Protein AF-A0A8J6ZEL6-F1 (afdb_monomer_lite)

Secondary structure (DSSP, 8-state):
-------HHHHHHHHHHHHHHHHHHHHHHHHHTT-EEE-----TTTTTPPPEEEETTEEE-HHHHHHHHHHHHT----GGG---

pLDDT: mean 71.0, std 14.31, range [37.25, 90.56]

Foldseek 3Di:
DDDPPPPVVVVLVVVVVVQVVVQVVVQVVLVVLQKGKDDQPDDVVSVPDDIWIDRPPDTDDPVVSVVSSCVSVVHDDDPVVPDD

Radius of gyration: 17.23 Å; chains: 1; bounding box: 51×25×40 Å

Structure (mmCIF, N/CA/C/O backbone):
data_AF-A0A8J6ZEL6-F1
#
_entry.id   AF-A0A8J6ZEL6-F1
#
loop_
_atom_site.group_PDB
_atom_site.id
_atom_site.type_symbol
_atom_site.label_atom_id
_atom_site.label_alt_id
_atom_site.label_comp_id
_atom_site.label_asym_id
_atom_site.label_entity_id
_atom_site.label_seq_id
_atom_site.pdbx_PDB_ins_code
_atom_site.Cartn_x
_atom_site.Cartn_y
_atom_site.Cartn_z
_atom_site.occupancy
_atom_site.B_iso_or_equiv
_atom_site.auth_seq_id
_atom_site.auth_comp_id
_atom_site.auth_asym_id
_atom_site.auth_atom_id
_atom_site.pdbx_PDB_model_num
ATOM 1 N N . MET A 1 1 ? 41.226 -13.082 -22.716 1.00 37.25 1 MET A N 1
ATOM 2 C CA . MET A 1 1 ? 40.327 -12.805 -21.577 1.00 37.25 1 MET A CA 1
ATOM 3 C C . MET A 1 1 ? 39.553 -11.550 -21.944 1.00 37.25 1 MET A C 1
ATOM 5 O O . MET A 1 1 ? 40.156 -10.488 -21.956 1.00 37.25 1 MET A O 1
ATOM 9 N N . SER A 1 2 ? 38.304 -11.687 -22.406 1.00 43.38 2 SER A N 1
ATOM 10 C CA . SER A 1 2 ? 37.503 -10.544 -22.866 1.00 43.38 2 SER A CA 1
ATOM 11 C C . SER A 1 2 ? 37.190 -9.624 -21.697 1.00 43.38 2 SER A C 1
ATOM 13 O O . SER A 1 2 ? 36.601 -10.065 -20.710 1.00 43.38 2 SER A O 1
ATOM 15 N N . ALA A 1 3 ? 37.590 -8.359 -21.824 1.00 51.28 3 ALA A N 1
ATOM 16 C CA . ALA A 1 3 ? 37.041 -7.288 -21.015 1.00 51.28 3 ALA A CA 1
ATOM 17 C C . ALA A 1 3 ? 35.522 -7.306 -21.220 1.00 51.28 3 ALA A C 1
ATOM 19 O O . ALA A 1 3 ? 35.038 -7.291 -22.350 1.00 51.28 3 ALA A O 1
ATOM 20 N N . ARG A 1 4 ? 34.784 -7.465 -20.123 1.00 53.62 4 ARG A N 1
ATOM 21 C CA . ARG A 1 4 ? 33.335 -7.319 -20.107 1.00 53.62 4 ARG A CA 1
ATOM 22 C C . ARG A 1 4 ? 33.047 -5.861 -20.457 1.00 53.62 4 ARG A C 1
ATOM 24 O O . ARG A 1 4 ? 33.254 -4.990 -19.620 1.00 53.62 4 ARG A O 1
ATOM 31 N N . ASP A 1 5 ? 32.629 -5.608 -21.694 1.00 50.59 5 ASP A N 1
ATOM 32 C CA . ASP A 1 5 ? 31.996 -4.353 -22.101 1.00 50.59 5 ASP A CA 1
ATOM 33 C C . ASP A 1 5 ? 30.657 -4.223 -21.352 1.00 50.59 5 ASP A C 1
ATOM 35 O O . ASP A 1 5 ? 29.578 -4.508 -21.877 1.00 50.59 5 ASP A O 1
ATOM 39 N N . GLU A 1 6 ? 30.727 -3.851 -20.076 1.00 56.00 6 GLU A N 1
ATOM 40 C CA . GLU A 1 6 ? 29.587 -3.427 -19.269 1.00 56.00 6 GLU A CA 1
ATOM 41 C C . GLU A 1 6 ? 29.147 -2.053 -19.784 1.00 56.00 6 GLU A C 1
ATOM 43 O O . GLU A 1 6 ? 29.585 -1.007 -19.315 1.00 56.00 6 GLU A O 1
ATOM 48 N N . ASN A 1 7 ? 28.322 -2.055 -20.833 1.00 59.34 7 ASN A N 1
ATOM 49 C CA . ASN A 1 7 ? 27.707 -0.840 -21.354 1.00 59.34 7 ASN A CA 1
ATOM 50 C C . ASN A 1 7 ? 26.781 -0.254 -20.266 1.00 59.34 7 ASN A C 1
ATOM 52 O O . ASN A 1 7 ? 25.748 -0.870 -19.978 1.00 59.34 7 ASN A O 1
ATOM 56 N N . PRO A 1 8 ? 27.087 0.922 -19.687 1.00 57.59 8 PRO A N 1
ATOM 57 C CA . PRO A 1 8 ? 26.323 1.494 -18.576 1.00 57.59 8 PRO A CA 1
ATOM 58 C C . PRO A 1 8 ? 24.851 1.740 -18.935 1.00 57.59 8 PRO A C 1
ATOM 60 O O . PRO A 1 8 ? 23.987 1.679 -18.069 1.00 57.59 8 PRO A O 1
ATOM 63 N N . ASN A 1 9 ? 24.531 1.916 -20.221 1.00 58.28 9 ASN A N 1
ATOM 64 C CA . ASN A 1 9 ? 23.148 2.070 -20.677 1.00 58.28 9 ASN A CA 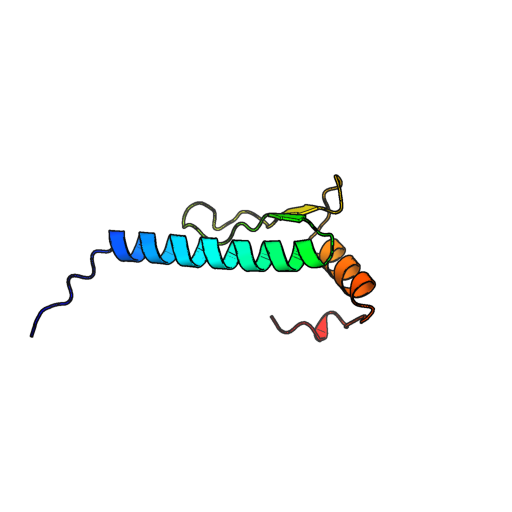1
ATOM 65 C C . ASN A 1 9 ? 22.322 0.778 -20.567 1.00 58.28 9 ASN A C 1
ATOM 67 O O . ASN A 1 9 ? 21.113 0.851 -20.369 1.00 58.28 9 ASN A O 1
ATOM 71 N N . LYS A 1 10 ? 22.947 -0.402 -20.696 1.00 60.53 10 LYS A N 1
ATOM 72 C CA . LYS A 1 10 ? 22.257 -1.685 -20.472 1.00 60.53 10 LYS A CA 1
ATOM 73 C C . LYS A 1 10 ? 22.037 -1.939 -18.985 1.00 60.53 10 LYS A C 1
ATOM 75 O O . LYS A 1 10 ? 20.941 -2.333 -18.616 1.00 60.53 10 LYS A O 1
ATOM 80 N N . LEU A 1 11 ? 23.047 -1.646 -18.165 1.00 58.81 11 LEU A N 1
ATOM 81 C CA . LEU A 1 11 ? 22.960 -1.730 -16.706 1.00 58.81 11 LEU A CA 1
ATOM 82 C C . LEU A 1 11 ? 21.868 -0.810 -16.150 1.00 58.81 11 LEU A C 1
ATOM 84 O O . LEU A 1 11 ? 21.071 -1.249 -15.333 1.00 58.81 11 LEU A O 1
ATOM 88 N N . ASN A 1 12 ? 21.770 0.426 -16.646 1.00 59.19 12 ASN A N 1
ATOM 89 C CA . ASN A 1 12 ? 20.709 1.348 -16.239 1.00 59.19 12 ASN A CA 1
ATOM 90 C C . ASN A 1 12 ? 19.320 0.845 -16.655 1.00 59.19 12 ASN A C 1
ATOM 92 O O . ASN A 1 12 ? 18.411 0.873 -15.841 1.00 59.19 12 ASN A O 1
ATOM 96 N N . ALA A 1 13 ? 19.162 0.317 -17.872 1.00 61.47 13 ALA A N 1
ATOM 97 C CA . ALA A 1 13 ? 17.880 -0.229 -18.323 1.00 61.47 13 ALA A CA 1
ATOM 98 C C . ALA A 1 13 ? 17.461 -1.507 -17.564 1.00 61.47 13 ALA A C 1
ATOM 100 O O . ALA A 1 13 ? 16.272 -1.760 -17.383 1.00 61.47 13 ALA A O 1
ATOM 101 N N . GLU A 1 14 ? 18.420 -2.334 -17.139 1.00 59.78 14 GLU A N 1
ATOM 102 C CA . GLU A 1 14 ? 18.156 -3.504 -16.292 1.00 59.78 14 GLU A CA 1
ATOM 103 C C . GLU A 1 14 ? 17.813 -3.098 -14.854 1.00 59.78 14 GLU A C 1
ATOM 105 O O . GLU A 1 14 ? 16.872 -3.648 -14.288 1.00 59.78 14 GLU A O 1
ATOM 110 N N . LEU A 1 15 ? 18.509 -2.103 -14.294 1.00 59.59 15 LEU A N 1
ATOM 111 C CA . LEU A 1 15 ? 18.184 -1.520 -12.989 1.00 59.59 15 LEU A CA 1
ATOM 112 C C . LEU A 1 15 ? 16.787 -0.888 -12.983 1.00 59.59 15 LEU A C 1
ATOM 114 O O . LEU A 1 15 ? 16.033 -1.118 -12.045 1.00 59.59 15 LEU A O 1
ATOM 118 N N . GLU A 1 16 ? 16.424 -0.153 -14.038 1.00 59.84 16 GLU A N 1
ATOM 119 C CA . GLU A 1 16 ? 15.087 0.431 -14.199 1.00 59.84 16 GLU A CA 1
ATOM 120 C C . GLU A 1 16 ? 14.002 -0.652 -14.234 1.00 59.84 16 GLU A C 1
ATOM 122 O O . GLU A 1 16 ? 13.041 -0.567 -13.478 1.00 59.84 16 GLU A O 1
ATOM 127 N N . ARG A 1 17 ? 14.191 -1.734 -15.007 1.00 60.44 17 ARG A N 1
ATOM 128 C CA . ARG A 1 17 ? 13.227 -2.851 -15.026 1.00 60.44 17 ARG A CA 1
ATOM 129 C C . ARG A 1 17 ? 13.107 -3.577 -13.691 1.00 60.44 17 ARG A C 1
ATOM 131 O O . A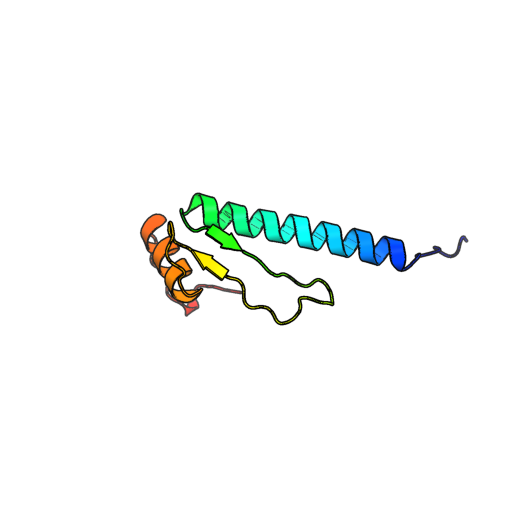RG A 1 17 ? 12.004 -3.935 -13.304 1.00 60.44 17 ARG A O 1
ATOM 138 N N . MET A 1 18 ? 14.221 -3.816 -12.999 1.00 60.84 18 MET A N 1
ATOM 139 C CA . MET A 1 18 ? 14.181 -4.453 -11.680 1.00 60.84 18 MET A CA 1
ATOM 140 C C . MET A 1 18 ? 13.479 -3.566 -10.643 1.00 60.84 18 MET A C 1
ATOM 142 O O . MET A 1 18 ? 12.806 -4.096 -9.765 1.00 60.84 18 MET A O 1
ATOM 146 N N . SER A 1 19 ? 13.618 -2.240 -10.749 1.00 59.97 19 SER A N 1
ATOM 147 C CA . SER A 1 19 ? 12.896 -1.277 -9.907 1.00 59.97 19 SER A CA 1
ATOM 148 C C . SER A 1 19 ? 11.395 -1.299 -10.200 1.00 59.97 19 SER A C 1
ATOM 150 O O . SER A 1 19 ? 10.596 -1.359 -9.269 1.00 59.97 19 SER A O 1
ATOM 152 N N . ASP A 1 20 ? 11.015 -1.328 -11.481 1.00 64.94 20 ASP A N 1
ATOM 153 C CA . ASP A 1 20 ? 9.613 -1.361 -11.913 1.00 64.94 20 ASP A CA 1
ATOM 154 C C . ASP A 1 20 ? 8.903 -2.655 -11.478 1.00 64.94 20 ASP A C 1
ATOM 156 O O . ASP A 1 20 ? 7.782 -2.605 -10.967 1.00 64.94 20 ASP A O 1
ATOM 160 N N . ASP A 1 21 ? 9.560 -3.811 -11.631 1.00 72.56 21 ASP A N 1
ATOM 161 C CA . ASP A 1 21 ? 9.018 -5.102 -11.187 1.00 72.56 21 ASP A CA 1
ATOM 162 C C . ASP A 1 21 ? 8.862 -5.134 -9.655 1.00 72.56 21 ASP A C 1
ATOM 164 O O . ASP A 1 21 ? 7.849 -5.606 -9.136 1.00 72.56 21 ASP A O 1
ATOM 168 N N . HIS A 1 22 ? 9.827 -4.573 -8.917 1.00 72.06 22 HIS A N 1
ATOM 169 C CA . HIS A 1 22 ? 9.764 -4.493 -7.458 1.00 72.06 22 HIS A CA 1
ATOM 170 C C . HIS A 1 22 ? 8.636 -3.571 -6.965 1.00 72.06 22 HIS A C 1
ATOM 172 O O . HIS A 1 22 ? 7.928 -3.898 -6.009 1.00 72.06 22 HIS A O 1
ATOM 178 N N . ASP A 1 23 ? 8.422 -2.443 -7.640 1.00 77.00 23 ASP A N 1
ATOM 179 C CA . ASP A 1 23 ? 7.349 -1.500 -7.321 1.00 77.00 23 ASP A CA 1
ATOM 180 C C . ASP A 1 23 ? 5.970 -2.096 -7.585 1.00 77.00 23 ASP A C 1
ATOM 182 O O . ASP A 1 23 ? 5.053 -1.920 -6.774 1.00 77.00 23 ASP A O 1
ATOM 186 N N . ALA A 1 24 ? 5.835 -2.841 -8.685 1.00 78.62 24 ALA A N 1
ATOM 187 C CA . ALA A 1 24 ? 4.615 -3.561 -9.020 1.00 78.62 24 ALA A CA 1
ATOM 188 C C . ALA A 1 24 ? 4.290 -4.639 -7.975 1.00 78.62 24 ALA A C 1
ATOM 190 O O . ALA A 1 24 ? 3.155 -4.698 -7.504 1.00 78.62 24 ALA A O 1
ATOM 191 N N . GLU A 1 25 ? 5.277 -5.430 -7.540 1.00 80.81 25 GLU A N 1
ATOM 192 C CA . GLU A 1 25 ? 5.085 -6.434 -6.484 1.00 80.81 25 GLU A CA 1
ATOM 193 C C . GLU A 1 25 ? 4.594 -5.807 -5.170 1.00 80.81 25 GLU A C 1
ATOM 195 O O . GLU A 1 25 ? 3.682 -6.329 -4.518 1.00 80.81 25 GLU A O 1
ATOM 200 N N . ILE A 1 26 ? 5.162 -4.662 -4.778 1.00 81.44 26 ILE A N 1
ATOM 201 C CA . ILE A 1 26 ? 4.733 -3.942 -3.5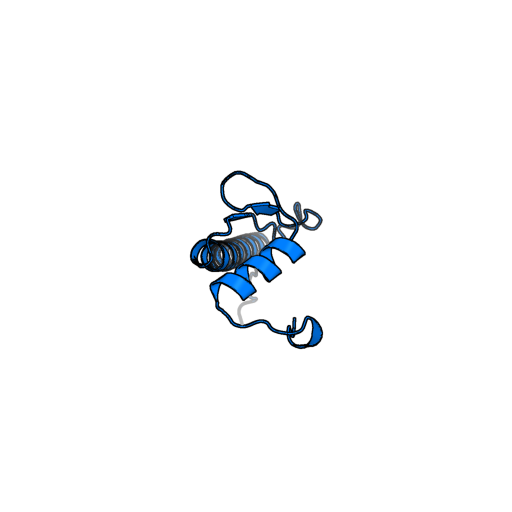74 1.00 81.44 26 ILE A CA 1
ATOM 202 C C . ILE A 1 26 ? 3.311 -3.395 -3.753 1.00 81.44 26 ILE A C 1
ATOM 204 O O . ILE A 1 26 ? 2.491 -3.511 -2.836 1.00 81.44 26 ILE A O 1
ATOM 208 N N . ALA A 1 27 ? 3.002 -2.797 -4.904 1.00 84.50 27 ALA A N 1
ATOM 209 C CA . ALA A 1 27 ? 1.672 -2.268 -5.195 1.00 84.50 27 ALA A CA 1
ATOM 210 C C . ALA A 1 27 ? 0.602 -3.374 -5.176 1.00 84.50 27 ALA A C 1
ATOM 212 O O . ALA A 1 27 ? -0.452 -3.189 -4.560 1.00 84.50 27 ALA A O 1
ATOM 213 N N . ASP A 1 28 ? 0.897 -4.539 -5.754 1.00 84.25 28 ASP A N 1
ATOM 214 C CA . ASP A 1 28 ? 0.012 -5.707 -5.751 1.00 84.25 28 ASP A CA 1
ATOM 215 C C . ASP A 1 28 ? -0.212 -6.257 -4.335 1.00 84.25 28 ASP A C 1
ATOM 217 O O . ASP A 1 28 ? -1.342 -6.597 -3.965 1.00 84.25 28 ASP A O 1
ATOM 221 N N . ALA A 1 29 ? 0.829 -6.280 -3.495 1.00 83.94 29 ALA A N 1
ATOM 222 C CA . ALA A 1 29 ? 0.700 -6.683 -2.095 1.00 83.94 29 ALA A CA 1
ATOM 223 C C . ALA A 1 29 ? -0.249 -5.758 -1.309 1.00 83.94 29 ALA A C 1
ATOM 225 O O . ALA A 1 29 ? -1.058 -6.232 -0.506 1.00 83.94 29 ALA A O 1
ATOM 226 N N . TRP A 1 30 ? -0.196 -4.445 -1.556 1.00 87.00 30 TRP A N 1
ATOM 227 C CA . TRP A 1 30 ? -1.146 -3.494 -0.973 1.00 87.00 30 TRP A CA 1
ATOM 228 C C . TRP A 1 30 ? -2.555 -3.660 -1.549 1.00 87.00 30 TRP A C 1
ATOM 230 O O . TRP A 1 30 ? -3.531 -3.627 -0.789 1.00 87.00 30 TRP A O 1
ATOM 240 N N . ALA A 1 31 ? -2.675 -3.909 -2.856 1.00 87.19 31 ALA A N 1
ATOM 241 C CA . ALA A 1 31 ? -3.958 -4.102 -3.523 1.00 87.19 31 ALA A CA 1
ATOM 242 C C . ALA A 1 31 ? -4.710 -5.324 -2.973 1.00 87.19 31 ALA A C 1
ATOM 244 O O . ALA A 1 31 ? -5.921 -5.251 -2.752 1.00 87.19 31 ALA A O 1
ATOM 245 N N . ALA A 1 32 ? -3.997 -6.408 -2.646 1.00 85.00 32 ALA A N 1
ATOM 246 C CA . ALA A 1 32 ? -4.563 -7.588 -1.986 1.00 85.00 32 ALA A CA 1
ATOM 247 C C . ALA A 1 32 ? -5.192 -7.273 -0.613 1.00 85.00 32 ALA A C 1
ATOM 249 O O . ALA A 1 32 ? -6.100 -7.973 -0.165 1.00 85.00 32 ALA A O 1
ATOM 250 N N . LEU A 1 33 ? -4.740 -6.201 0.042 1.00 84.56 33 LEU A N 1
ATOM 251 C CA . LEU A 1 33 ? -5.262 -5.711 1.318 1.00 84.56 33 LEU A CA 1
ATOM 252 C C . LEU A 1 33 ? -6.337 -4.628 1.145 1.00 84.56 33 LEU A C 1
ATOM 254 O O . LEU A 1 33 ? -6.825 -4.106 2.143 1.00 84.56 33 LEU A O 1
ATOM 258 N N . GLY A 1 34 ? -6.712 -4.281 -0.090 1.00 85.88 34 GLY A N 1
ATOM 259 C CA . GLY A 1 34 ? -7.679 -3.222 -0.392 1.00 85.88 34 GLY A CA 1
ATOM 260 C C . GLY A 1 34 ? -7.099 -1.804 -0.344 1.00 85.88 34 GLY A C 1
ATOM 261 O O . GLY A 1 34 ? -7.859 -0.839 -0.243 1.00 85.88 34 GLY A O 1
ATOM 262 N N . VAL A 1 35 ? -5.771 -1.668 -0.398 1.00 88.94 35 VAL A N 1
ATOM 263 C CA . VAL A 1 35 ? -5.065 -0.383 -0.443 1.00 88.94 35 VAL A CA 1
ATOM 264 C C . VAL A 1 35 ? -4.428 -0.222 -1.818 1.00 88.94 35 VAL A C 1
ATOM 266 O O . VAL A 1 35 ? -3.629 -1.047 -2.236 1.00 88.94 35 VAL A O 1
ATOM 269 N N . THR A 1 36 ? -4.721 0.864 -2.520 1.00 90.44 36 THR A N 1
ATOM 270 C CA . THR A 1 36 ? -3.988 1.200 -3.743 1.00 90.44 36 THR A CA 1
ATOM 271 C C . THR A 1 36 ? -2.731 1.963 -3.349 1.00 90.44 36 THR A C 1
ATOM 273 O O . THR A 1 36 ? -2.833 3.063 -2.802 1.00 90.44 36 THR A O 1
ATOM 276 N N . ALA A 1 37 ? -1.557 1.389 -3.603 1.00 85.44 37 ALA A N 1
ATOM 277 C CA . ALA A 1 37 ? -0.277 2.049 -3.377 1.00 85.44 37 ALA A CA 1
ATOM 278 C C . ALA A 1 37 ? 0.357 2.452 -4.712 1.00 85.44 37 ALA A C 1
ATOM 280 O O . ALA A 1 37 ? 0.433 1.648 -5.637 1.00 85.44 37 ALA A O 1
ATOM 281 N N . VAL A 1 38 ? 0.812 3.698 -4.799 1.00 84.38 38 VAL A N 1
ATOM 282 C CA . VAL A 1 38 ? 1.650 4.196 -5.889 1.00 84.38 38 VAL A CA 1
ATOM 283 C C . VAL A 1 38 ? 3.061 4.290 -5.331 1.00 84.38 38 VAL A C 1
ATOM 285 O O . VAL A 1 38 ? 3.349 5.138 -4.481 1.00 84.38 38 VAL A O 1
ATOM 288 N N . ILE A 1 39 ? 3.905 3.353 -5.749 1.00 79.38 39 ILE A N 1
ATOM 289 C CA . ILE A 1 39 ? 5.296 3.282 -5.317 1.00 79.38 39 ILE A CA 1
ATOM 290 C C . ILE A 1 39 ? 6.131 4.128 -6.269 1.00 79.38 39 ILE A C 1
ATOM 292 O O . ILE A 1 39 ? 5.948 4.100 -7.484 1.00 79.38 39 ILE A O 1
ATOM 296 N N . HIS A 1 40 ? 6.999 4.941 -5.683 1.00 72.62 40 HIS A N 1
ATOM 297 C CA . HIS A 1 40 ? 7.959 5.753 -6.403 1.00 72.62 40 HIS A CA 1
ATOM 298 C C . HIS A 1 40 ? 9.358 5.297 -5.988 1.00 72.62 40 HIS A C 1
ATOM 300 O O . HIS A 1 40 ? 10.103 6.070 -5.377 1.00 72.62 40 HIS A O 1
ATOM 306 N N . SER A 1 41 ? 9.722 4.032 -6.249 1.00 62.28 41 SER A N 1
ATOM 307 C CA . SER A 1 41 ? 11.102 3.616 -6.020 1.00 62.28 41 SER A CA 1
ATOM 308 C C . SER A 1 41 ? 11.967 4.063 -7.196 1.00 62.28 41 SER A C 1
ATOM 310 O O . SER A 1 41 ? 11.885 3.610 -8.331 1.00 62.28 41 SER A O 1
ATOM 312 N N . GLY A 1 42 ? 12.762 5.089 -6.908 1.00 51.97 42 GLY A N 1
ATOM 313 C CA . GLY A 1 42 ? 14.155 5.157 -7.323 1.00 51.97 42 GLY A CA 1
ATOM 314 C C . GLY A 1 42 ? 14.505 4.854 -8.779 1.00 51.97 42 GLY A C 1
ATOM 315 O O . GLY A 1 42 ? 15.497 4.171 -9.013 1.00 51.97 42 GLY A O 1
ATOM 316 N N . THR A 1 43 ? 13.867 5.507 -9.749 1.00 48.38 43 THR A N 1
ATOM 317 C CA . THR A 1 43 ? 14.691 6.038 -10.844 1.00 48.38 43 THR A CA 1
ATOM 318 C C . THR A 1 43 ? 15.503 7.207 -10.284 1.00 48.38 43 THR A C 1
ATOM 320 O O . THR A 1 43 ? 15.057 7.919 -9.381 1.00 48.38 43 THR A O 1
ATOM 323 N N . PHE A 1 44 ? 16.706 7.453 -10.814 1.00 45.28 44 PHE A N 1
ATOM 324 C CA . PHE A 1 44 ? 17.581 8.566 -10.394 1.00 45.28 44 PHE A CA 1
ATOM 325 C C . PHE A 1 44 ? 16.860 9.942 -10.397 1.00 45.28 44 PHE A C 1
ATOM 327 O O . PHE A 1 44 ? 17.309 10.885 -9.753 1.00 45.28 44 PHE A O 1
ATOM 334 N N . PHE A 1 45 ? 15.720 10.040 -11.095 1.00 48.19 45 PHE A N 1
ATOM 335 C CA . PHE A 1 45 ? 14.840 11.207 -11.188 1.00 48.19 45 PHE A CA 1
ATOM 336 C C . PHE A 1 45 ? 13.710 11.277 -10.143 1.00 48.19 45 PHE A C 1
ATOM 338 O O . PHE A 1 45 ? 13.236 12.376 -9.866 1.00 48.19 45 PHE A O 1
ATOM 345 N N . THR A 1 46 ? 13.267 10.155 -9.564 1.00 51.75 46 THR A N 1
ATOM 346 C CA . THR A 1 46 ? 12.144 10.092 -8.599 1.00 51.75 46 THR A CA 1
ATOM 347 C C . THR A 1 46 ? 12.591 9.823 -7.164 1.00 51.75 46 THR A C 1
ATOM 349 O O . THR A 1 46 ? 11.756 9.790 -6.261 1.00 51.75 46 THR A O 1
ATOM 352 N N . SER A 1 47 ? 13.905 9.688 -6.937 1.00 44.81 47 SER A N 1
ATOM 353 C CA . SER A 1 47 ? 14.543 9.587 -5.618 1.00 44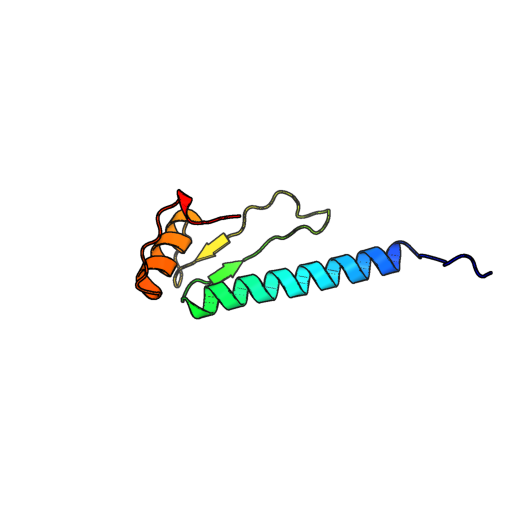.81 47 SER A CA 1
ATOM 354 C C . SER A 1 47 ? 14.248 10.828 -4.758 1.00 44.81 47 SER A C 1
ATOM 356 O O . SER A 1 47 ? 15.056 11.751 -4.664 1.00 44.81 47 SER A O 1
ATOM 358 N N . GLY A 1 48 ? 13.067 10.863 -4.144 1.00 51.44 48 GLY A N 1
ATOM 359 C CA . GLY A 1 48 ? 12.564 11.982 -3.346 1.00 51.44 48 GLY A CA 1
ATOM 360 C C . GLY A 1 48 ? 11.037 12.088 -3.295 1.00 51.44 48 GLY A C 1
ATOM 361 O O . GLY A 1 48 ? 10.520 12.816 -2.451 1.00 51.44 48 GLY A O 1
ATOM 362 N N . SER A 1 49 ? 10.309 11.373 -4.157 1.00 62.16 49 SER A N 1
ATOM 363 C CA . SER A 1 49 ? 8.847 11.313 -4.102 1.00 62.16 49 SER A CA 1
ATOM 364 C C . SER A 1 49 ? 8.388 10.324 -3.029 1.00 62.16 49 SER A C 1
ATOM 366 O O . SER A 1 49 ? 8.773 9.159 -3.037 1.00 62.16 49 SER A O 1
ATOM 368 N N . GLU A 1 50 ? 7.562 10.788 -2.090 1.00 69.50 50 GLU A N 1
ATOM 369 C CA . GLU A 1 50 ? 6.922 9.909 -1.109 1.00 69.50 50 GLU A CA 1
ATOM 370 C C . GLU A 1 50 ? 5.898 8.999 -1.798 1.00 69.50 50 GLU A C 1
ATOM 372 O O . GLU A 1 50 ? 5.083 9.474 -2.588 1.00 69.50 50 GLU A O 1
ATOM 377 N N . ASN A 1 51 ? 5.904 7.706 -1.462 1.00 81.06 51 ASN A N 1
ATOM 378 C CA . ASN A 1 51 ? 4.879 6.764 -1.916 1.00 81.06 51 ASN A CA 1
ATOM 379 C C . ASN A 1 51 ? 3.479 7.249 -1.516 1.00 81.06 51 ASN A C 1
ATOM 381 O O . ASN A 1 51 ? 3.263 7.719 -0.392 1.00 81.06 51 ASN A O 1
ATOM 385 N N . GLU A 1 52 ? 2.507 7.061 -2.401 1.00 87.25 52 GLU A N 1
ATOM 386 C CA . GLU A 1 52 ? 1.124 7.453 -2.149 1.00 87.25 52 GLU A CA 1
ATOM 387 C C . GLU A 1 52 ? 0.252 6.238 -1.847 1.00 87.25 52 GLU A C 1
ATOM 389 O O . GLU A 1 52 ? 0.393 5.190 -2.469 1.00 87.25 52 GLU A O 1
ATOM 394 N N . TYR A 1 53 ? -0.679 6.380 -0.904 1.00 88.00 53 TYR A N 1
ATOM 395 C CA . TYR A 1 53 ? -1.566 5.297 -0.487 1.00 88.00 53 TYR A CA 1
ATOM 396 C C . TYR A 1 53 ? -3.016 5.769 -0.515 1.00 88.00 53 TYR A C 1
ATOM 398 O O . TYR A 1 53 ? -3.330 6.891 -0.105 1.00 88.00 53 TYR A O 1
ATOM 406 N N . TYR A 1 54 ? -3.913 4.900 -0.970 1.00 89.38 54 TYR A N 1
ATOM 407 C CA . TYR A 1 54 ? -5.333 5.189 -1.119 1.00 89.38 54 TYR A CA 1
ATOM 408 C C . TYR A 1 54 ? -6.181 4.020 -0.621 1.00 89.38 54 TYR A C 1
ATOM 410 O O . TYR A 1 54 ? -5.883 2.862 -0.895 1.00 89.38 54 TYR A O 1
ATOM 418 N N . ILE A 1 55 ? -7.278 4.328 0.071 1.00 88.12 55 ILE A N 1
ATOM 419 C CA . ILE A 1 55 ? -8.347 3.364 0.368 1.00 88.12 55 ILE A CA 1
ATOM 420 C C . ILE A 1 55 ? -9.587 3.836 -0.386 1.00 88.12 55 ILE A C 1
ATOM 422 O O . ILE A 1 55 ? -10.154 4.892 -0.079 1.00 88.12 55 ILE A O 1
ATOM 426 N N . GLY A 1 56 ? -9.985 3.083 -1.413 1.00 86.69 56 GLY A N 1
ATOM 427 C CA . GLY A 1 56 ? -10.992 3.535 -2.372 1.00 86.69 56 GLY A CA 1
ATOM 428 C C . GLY A 1 56 ? -10.530 4.810 -3.085 1.00 86.69 56 GLY A C 1
ATOM 429 O O . GLY A 1 56 ? -9.532 4.798 -3.794 1.00 86.69 56 GLY A O 1
ATOM 430 N N . THR A 1 57 ? -11.239 5.924 -2.879 1.00 86.88 57 THR A N 1
ATOM 431 C CA . THR A 1 57 ? -10.906 7.233 -3.476 1.00 86.88 57 THR A CA 1
ATOM 432 C C . THR A 1 57 ? -10.210 8.196 -2.510 1.00 86.88 57 THR A C 1
ATOM 434 O O . THR A 1 57 ? -9.910 9.329 -2.886 1.00 86.88 57 THR A O 1
ATOM 437 N N . LYS A 1 58 ? -9.982 7.798 -1.250 1.00 90.56 58 LYS A N 1
ATOM 438 C CA . LYS A 1 58 ? -9.395 8.670 -0.225 1.00 90.56 58 LYS A CA 1
ATOM 439 C C . LYS A 1 58 ? -7.892 8.427 -0.115 1.00 90.56 58 LYS A C 1
ATOM 441 O O . LYS A 1 58 ? -7.480 7.317 0.215 1.00 90.56 58 LYS A O 1
ATOM 446 N N . ARG A 1 59 ? -7.095 9.486 -0.310 1.00 89.56 59 ARG A N 1
ATOM 447 C CA . ARG A 1 59 ? -5.660 9.480 0.005 1.00 89.56 59 ARG A CA 1
ATOM 448 C C . ARG A 1 59 ? -5.461 9.371 1.513 1.00 89.56 59 ARG A C 1
ATOM 450 O O . ARG A 1 59 ? -6.109 10.084 2.283 1.00 89.56 59 ARG A O 1
ATOM 457 N N . ILE A 1 60 ? -4.557 8.493 1.907 1.00 88.31 60 ILE A N 1
ATOM 458 C CA . ILE A 1 60 ? -4.173 8.238 3.289 1.00 88.31 60 ILE A CA 1
ATOM 459 C C . ILE A 1 60 ? -2.650 8.269 3.420 1.00 88.31 60 ILE A C 1
ATOM 461 O O . ILE A 1 60 ? -1.908 8.180 2.441 1.00 88.31 60 ILE A O 1
ATOM 465 N N . THR A 1 61 ? -2.179 8.418 4.648 1.00 87.12 61 THR A N 1
ATOM 466 C CA . THR A 1 61 ? -0.755 8.328 4.968 1.00 87.12 61 THR A CA 1
ATOM 467 C C . THR A 1 61 ? -0.277 6.874 4.953 1.00 87.12 61 THR A C 1
ATOM 469 O O . THR A 1 61 ? -1.059 5.937 5.138 1.00 87.12 61 THR A O 1
ATOM 472 N N . GLN A 1 62 ? 1.035 6.669 4.813 1.00 82.69 62 GLN A N 1
ATOM 473 C CA . GLN A 1 62 ? 1.635 5.335 4.916 1.00 82.69 62 GLN A CA 1
ATOM 474 C C . GLN A 1 62 ? 1.305 4.649 6.254 1.00 82.69 62 GLN A C 1
ATOM 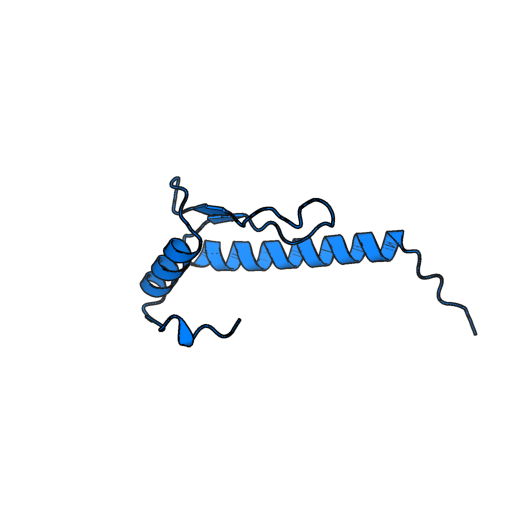476 O O . GLN A 1 62 ? 1.094 3.438 6.307 1.00 82.69 62 GLN A O 1
ATOM 481 N N . LEU A 1 63 ? 1.247 5.416 7.347 1.00 82.44 63 LEU A N 1
ATOM 482 C CA . LEU A 1 63 ? 0.923 4.885 8.670 1.00 82.44 63 LEU A CA 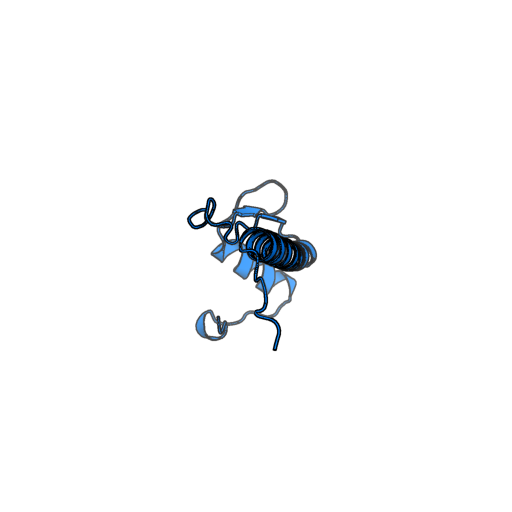1
ATOM 483 C C . LEU A 1 63 ? -0.524 4.377 8.734 1.00 82.44 63 LEU A C 1
ATOM 485 O O . LEU A 1 63 ? -0.774 3.282 9.238 1.00 82.44 63 LEU A O 1
ATOM 489 N N . GLU A 1 64 ? -1.471 5.137 8.185 1.00 84.88 64 GLU A N 1
ATOM 490 C CA . GLU A 1 64 ? -2.876 4.724 8.098 1.00 84.88 64 GLU A CA 1
ATOM 491 C C . GLU A 1 64 ? -3.048 3.474 7.230 1.00 84.88 64 GLU A C 1
ATOM 493 O O . GLU A 1 64 ? -3.795 2.573 7.612 1.00 84.88 64 GLU A O 1
ATOM 498 N N . ALA A 1 65 ? -2.312 3.372 6.117 1.00 85.44 65 ALA A N 1
ATOM 499 C CA . ALA A 1 65 ? -2.332 2.193 5.249 1.00 85.44 65 ALA A CA 1
ATOM 500 C C . ALA A 1 65 ? -1.891 0.946 6.019 1.00 85.44 65 ALA A C 1
ATOM 502 O O . ALA A 1 65 ? -2.557 -0.087 5.969 1.00 85.44 65 ALA A O 1
ATOM 503 N N . ARG A 1 66 ? -0.820 1.056 6.814 1.00 80.81 66 ARG A N 1
ATOM 504 C CA . ARG A 1 66 ? -0.337 -0.039 7.670 1.00 80.81 66 ARG A CA 1
ATOM 505 C C . ARG A 1 66 ? -1.359 -0.444 8.724 1.00 80.81 66 ARG A C 1
ATOM 507 O O . ARG A 1 66 ? -1.604 -1.633 8.897 1.00 80.81 66 ARG A O 1
ATOM 514 N N . HIS A 1 67 ? -1.971 0.512 9.420 1.00 83.56 67 HIS A N 1
ATOM 515 C CA . HIS A 1 67 ? -3.016 0.190 10.395 1.00 83.56 67 HIS A CA 1
ATOM 516 C C . HIS A 1 67 ? -4.216 -0.498 9.741 1.00 83.56 67 HIS A C 1
ATOM 518 O O . HIS A 1 67 ? -4.751 -1.455 10.301 1.00 83.56 67 HIS A O 1
ATOM 524 N N . TYR A 1 68 ? -4.608 -0.056 8.545 1.00 85.06 68 TYR A N 1
ATOM 525 C CA . TYR A 1 68 ? -5.663 -0.701 7.776 1.00 85.06 68 TYR A CA 1
ATOM 526 C C . TYR A 1 68 ? -5.286 -2.136 7.392 1.00 85.06 68 TYR A C 1
ATOM 528 O O . TYR A 1 68 ? -6.041 -3.058 7.688 1.00 85.06 68 TYR A O 1
ATOM 536 N N . ALA A 1 69 ? -4.084 -2.347 6.852 1.00 83.12 69 ALA A N 1
ATOM 537 C CA . ALA A 1 69 ? -3.547 -3.672 6.554 1.00 83.12 69 ALA A CA 1
ATOM 538 C C . ALA A 1 69 ? -3.549 -4.600 7.779 1.00 83.12 69 ALA A C 1
ATOM 540 O O . ALA A 1 69 ? -3.998 -5.740 7.690 1.00 83.12 69 ALA A O 1
ATOM 541 N N . MET A 1 70 ? -3.115 -4.114 8.946 1.00 80.25 70 MET A N 1
ATOM 542 C CA . MET A 1 70 ? -3.140 -4.901 10.187 1.00 80.25 70 MET A CA 1
ATOM 543 C C . MET A 1 70 ? -4.561 -5.284 10.609 1.00 80.25 70 MET A C 1
ATOM 545 O O . MET A 1 70 ? -4.777 -6.401 11.083 1.00 80.25 70 MET A O 1
ATOM 549 N N . ASN A 1 71 ? -5.525 -4.377 10.429 1.00 82.69 71 ASN A N 1
ATOM 550 C CA . ASN A 1 71 ? -6.932 -4.653 10.708 1.00 82.69 71 ASN A CA 1
ATOM 551 C C . ASN A 1 71 ? -7.508 -5.692 9.731 1.00 82.69 71 ASN A C 1
ATOM 553 O O . ASN A 1 71 ? -8.234 -6.579 10.171 1.00 82.69 71 ASN A O 1
ATOM 557 N N . VAL A 1 72 ? -7.153 -5.627 8.441 1.00 79.56 72 VAL A N 1
ATOM 558 C CA . VAL A 1 72 ? -7.583 -6.595 7.412 1.00 79.56 72 VAL A CA 1
ATOM 559 C C . VAL A 1 72 ? -6.999 -7.986 7.668 1.00 79.56 72 VAL A C 1
ATOM 561 O O . VAL A 1 72 ? -7.720 -8.978 7.611 1.00 79.56 72 VAL A O 1
ATOM 564 N N . VAL A 1 73 ? -5.711 -8.072 8.014 1.00 76.12 73 VAL A N 1
ATOM 565 C CA . VAL A 1 73 ? -5.028 -9.343 8.325 1.00 76.12 73 VAL A CA 1
ATOM 566 C C . VAL A 1 73 ? -5.447 -9.897 9.699 1.00 76.12 73 VAL A C 1
ATOM 568 O O . VAL A 1 73 ? -5.187 -11.057 10.013 1.00 76.12 73 VAL A O 1
ATOM 571 N N . GLY A 1 74 ? -6.097 -9.088 10.544 1.00 71.19 74 GLY A N 1
ATOM 572 C CA . GLY A 1 74 ? -6.521 -9.484 11.890 1.00 71.19 74 GLY A CA 1
ATOM 573 C C . GLY A 1 74 ? -5.359 -9.699 12.867 1.00 71.19 74 GLY A C 1
ATOM 574 O O . GLY A 1 74 ? -5.542 -10.301 13.925 1.00 71.19 74 GLY A O 1
ATOM 575 N N . LYS A 1 75 ? -4.157 -9.214 12.530 1.00 66.81 75 LYS A N 1
ATOM 576 C CA . LYS A 1 75 ? -2.945 -9.341 13.346 1.00 66.81 75 LYS A CA 1
ATOM 577 C C . LYS A 1 75 ? -2.379 -7.954 13.622 1.00 66.81 75 LYS A C 1
ATOM 579 O O . LYS A 1 75 ? -1.627 -7.399 12.826 1.00 66.81 75 LYS A O 1
ATOM 584 N N . GLN A 1 76 ? -2.744 -7.398 14.775 1.00 61.97 76 GLN A N 1
ATOM 585 C CA . GLN A 1 76 ? -2.139 -6.166 15.271 1.00 61.97 76 GLN A CA 1
ATOM 586 C C . GLN A 1 76 ? -0.709 -6.465 15.730 1.00 61.97 76 GLN A C 1
ATOM 588 O O . GLN A 1 76 ? -0.499 -7.145 16.733 1.00 61.97 76 GLN A O 1
ATOM 593 N N . MET A 1 77 ? 0.273 -5.982 14.973 1.00 63.41 77 MET A N 1
ATOM 594 C CA . MET A 1 77 ? 1.682 -6.015 15.365 1.00 63.41 77 MET A CA 1
ATOM 595 C C . MET A 1 77 ? 2.061 -4.669 15.975 1.00 63.41 77 MET A C 1
ATOM 597 O O . MET A 1 77 ? 1.556 -3.625 15.553 1.00 63.41 77 MET A O 1
ATOM 601 N N . LYS A 1 78 ? 2.951 -4.667 16.972 1.00 64.31 78 LYS A N 1
ATOM 602 C CA . LYS A 1 78 ? 3.485 -3.402 17.482 1.00 64.31 78 LYS A CA 1
ATOM 603 C C . LYS A 1 78 ? 4.395 -2.798 16.418 1.00 64.31 78 LYS A C 1
ATOM 605 O O . LYS A 1 78 ? 5.012 -3.518 15.642 1.00 64.31 78 LYS A O 1
ATOM 610 N N . TYR A 1 79 ? 4.514 -1.471 16.400 1.00 62.03 79 TYR A N 1
ATOM 611 C CA . TYR A 1 79 ? 5.404 -0.776 15.461 1.00 62.03 79 TYR A CA 1
ATOM 612 C C . TYR A 1 79 ? 6.853 -1.300 15.527 1.00 62.03 79 TYR A C 1
ATOM 614 O O . TYR A 1 79 ? 7.526 -1.372 14.508 1.00 62.03 79 TYR A O 1
ATOM 622 N N . SER A 1 80 ? 7.299 -1.735 16.712 1.00 67.88 80 SER A N 1
ATOM 623 C CA . SER A 1 80 ? 8.609 -2.353 16.955 1.00 67.88 80 SER A CA 1
ATOM 624 C C . SER A 1 80 ? 8.834 -3.696 16.261 1.00 67.88 80 SER A C 1
ATOM 626 O O . SER A 1 80 ? 9.981 -4.102 16.116 1.00 67.88 80 SER A O 1
ATOM 628 N N . ASP A 1 81 ? 7.764 -4.390 15.875 1.00 66.12 81 ASP A N 1
ATOM 629 C CA . ASP A 1 81 ? 7.831 -5.746 15.317 1.00 66.12 81 ASP A CA 1
ATOM 630 C C . ASP A 1 81 ? 7.975 -5.718 13.785 1.00 66.12 81 ASP A C 1
ATOM 632 O O . ASP A 1 81 ? 8.188 -6.750 13.149 1.00 66.12 81 ASP A O 1
ATOM 636 N N . TRP A 1 82 ? 7.871 -4.527 13.188 1.00 64.25 82 TRP A N 1
ATOM 637 C CA . TRP A 1 82 ? 8.167 -4.294 11.782 1.00 64.25 82 TRP A CA 1
ATOM 638 C C . TRP A 1 82 ? 9.674 -4.097 11.621 1.00 64.25 82 TRP A C 1
ATOM 640 O O . TRP A 1 82 ? 10.189 -2.983 11.731 1.00 64.25 82 TRP A O 1
ATOM 650 N N . HIS A 1 83 ? 10.385 -5.198 11.388 1.00 55.44 83 HIS A N 1
ATOM 651 C CA . HIS A 1 83 ? 11.772 -5.154 10.940 1.00 55.44 83 HIS A CA 1
ATOM 652 C C . HIS A 1 83 ? 11.791 -4.732 9.466 1.00 55.44 83 HIS A C 1
ATOM 654 O O . HIS A 1 83 ? 11.247 -5.433 8.614 1.00 55.44 83 HIS A O 1
ATOM 660 N N . TRP A 1 84 ? 12.336 -3.542 9.223 1.00 56.16 84 TRP A N 1
ATOM 661 C CA . TRP A 1 84 ? 12.561 -2.935 7.913 1.00 56.16 84 TRP A CA 1
ATOM 662 C C . TRP A 1 84 ? 13.897 -3.388 7.326 1.00 56.16 84 TRP A C 1
ATOM 664 O O . TRP A 1 84 ? 14.840 -3.617 8.119 1.00 56.16 84 TRP A O 1
#

Sequence (84 aa):
MSARDENPNKLNAELERMSDDHDAEIADAWAALGVTAVIHSGTFFTSGSENEYYIGTKRITQLEARHYAMNVVGKQMKYSDWHW